Protein AF-A0A3C0B8W2-F1 (afdb_monomer)

Radius of gyration: 13.39 Å; Cα contacts (8 Å, |Δi|>4): 25; chains: 1; bounding box: 24×29×34 Å

Mean predicted aligned error: 3.13 Å

pLDDT: mean 95.97, std 6.42, range [56.34, 98.5]

Solvent-accessible surface area (backbone atoms only — not comparable to full-atom values): 3210 Å² total; per-residue (Å²): 132,85,62,62,67,64,57,51,65,39,28,66,70,63,76,39,64,57,95,89,35,79,50,79,85,86,56,56,86,84,51,72,86,66,40,52,72,60,52,51,52,55,50,47,58,71,66,75,105

Secondary structure (DSSP, 8-state):
---HHHHHHT-GGGG-EETTEE-----TTT--PPPHHHHHHHHHHHH--

Structure (mmCIF, N/CA/C/O backbone):
data_AF-A0A3C0B8W2-F1
#
_entry.id   AF-A0A3C0B8W2-F1
#
loop_
_atom_site.group_PDB
_atom_site.id
_atom_site.type_symbol
_atom_site.label_atom_id
_atom_site.label_alt_id
_atom_site.label_comp_id
_atom_site.label_asym_id
_atom_site.label_entity_id
_atom_site.label_seq_id
_atom_site.pdbx_PDB_ins_code
_atom_site.Cartn_x
_atom_site.Cartn_y
_atom_site.Cartn_z
_atom_site.occupancy
_atom_site.B_iso_or_equiv
_atom_site.auth_seq_id
_atom_site.auth_comp_id
_atom_site.auth_asym_id
_atom_site.auth_atom_id
_atom_site.pdbx_PDB_model_num
ATOM 1 N N . MET A 1 1 ? -13.389 -17.707 -9.568 1.00 80.94 1 MET A N 1
ATOM 2 C CA . MET A 1 1 ? -12.015 -17.176 -9.703 1.00 80.94 1 MET A CA 1
ATOM 3 C C . MET A 1 1 ? -12.054 -15.719 -9.279 1.00 80.94 1 MET A C 1
ATOM 5 O O . MET A 1 1 ? -13.070 -15.089 -9.541 1.00 80.94 1 MET A O 1
ATOM 9 N N . ALA A 1 2 ? -11.049 -15.220 -8.563 1.00 89.06 2 ALA A N 1
AT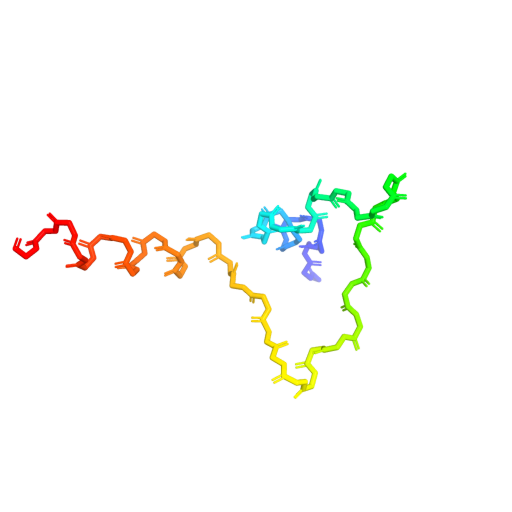OM 10 C CA . ALA A 1 2 ? -11.048 -13.827 -8.117 1.00 89.06 2 ALA A CA 1
ATOM 11 C C . ALA A 1 2 ? -10.772 -12.876 -9.294 1.00 89.06 2 ALA A C 1
ATOM 13 O O . ALA A 1 2 ? -9.954 -13.200 -10.156 1.00 89.06 2 ALA A O 1
ATOM 14 N N . ASP A 1 3 ? -11.450 -11.728 -9.318 1.00 97.06 3 ASP A N 1
ATOM 15 C CA . ASP A 1 3 ? -11.189 -10.653 -10.278 1.00 97.06 3 ASP A CA 1
ATOM 16 C C . ASP A 1 3 ? -9.954 -9.860 -9.830 1.00 97.06 3 ASP A C 1
ATOM 18 O O . ASP A 1 3 ? -9.980 -9.128 -8.839 1.00 97.06 3 ASP A O 1
ATOM 22 N N . ILE A 1 4 ? -8.844 -10.053 -10.542 1.00 97.12 4 ILE A N 1
ATOM 23 C CA . ILE A 1 4 ? -7.558 -9.441 -10.202 1.00 97.12 4 ILE A CA 1
ATOM 24 C C . ILE A 1 4 ? -7.568 -7.932 -10.446 1.00 97.12 4 ILE A C 1
ATOM 26 O O . ILE A 1 4 ? -6.939 -7.202 -9.680 1.00 97.12 4 ILE A O 1
ATOM 30 N N . GLU A 1 5 ? -8.283 -7.450 -11.460 1.00 97.25 5 GLU A N 1
ATOM 31 C CA . GLU A 1 5 ? -8.335 -6.017 -11.754 1.00 97.25 5 GLU A CA 1
ATOM 32 C C . GLU A 1 5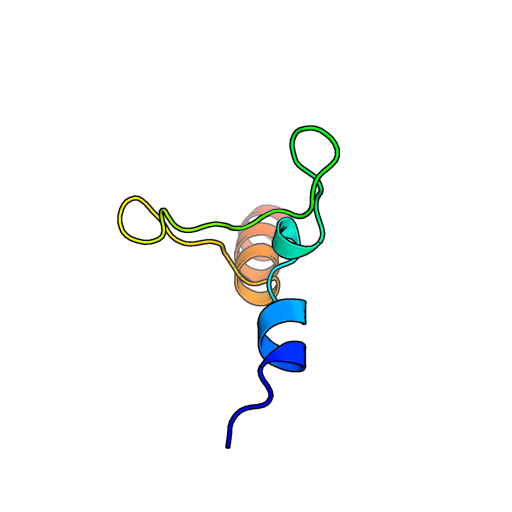 ? -9.134 -5.279 -10.682 1.00 97.25 5 GLU A C 1
ATOM 34 O O . GLU A 1 5 ? -8.691 -4.233 -10.201 1.00 97.25 5 GLU A O 1
ATOM 39 N N . ALA A 1 6 ? -10.237 -5.876 -10.216 1.00 97.06 6 ALA A N 1
ATOM 40 C CA . ALA A 1 6 ? -10.980 -5.364 -9.068 1.00 97.06 6 ALA A CA 1
ATOM 41 C C . ALA A 1 6 ? -10.099 -5.295 -7.807 1.00 97.06 6 ALA A C 1
ATOM 43 O O . ALA A 1 6 ? -10.028 -4.252 -7.164 1.00 97.06 6 ALA A O 1
ATOM 44 N N . ILE A 1 7 ? -9.344 -6.358 -7.502 1.00 97.50 7 ILE A N 1
ATOM 45 C CA . ILE A 1 7 ? -8.443 -6.377 -6.337 1.00 97.50 7 ILE A CA 1
ATOM 46 C C . ILE A 1 7 ? -7.341 -5.320 -6.464 1.00 97.50 7 ILE A C 1
ATOM 48 O O . ILE A 1 7 ? -7.039 -4.624 -5.501 1.00 97.50 7 ILE A O 1
ATOM 52 N N . ARG A 1 8 ? -6.712 -5.172 -7.637 1.00 97.19 8 ARG A N 1
ATOM 53 C CA . ARG A 1 8 ? -5.658 -4.163 -7.853 1.00 97.19 8 ARG A CA 1
ATOM 54 C C . ARG A 1 8 ? -6.198 -2.743 -7.720 1.00 97.19 8 ARG A C 1
ATOM 56 O O . ARG A 1 8 ? -5.470 -1.867 -7.247 1.00 97.19 8 ARG A O 1
ATOM 63 N N . ALA A 1 9 ? -7.450 -2.515 -8.116 1.00 97.56 9 ALA A N 1
ATOM 64 C CA . ALA A 1 9 ? -8.100 -1.217 -8.011 1.00 97.56 9 ALA A CA 1
ATOM 65 C C . AL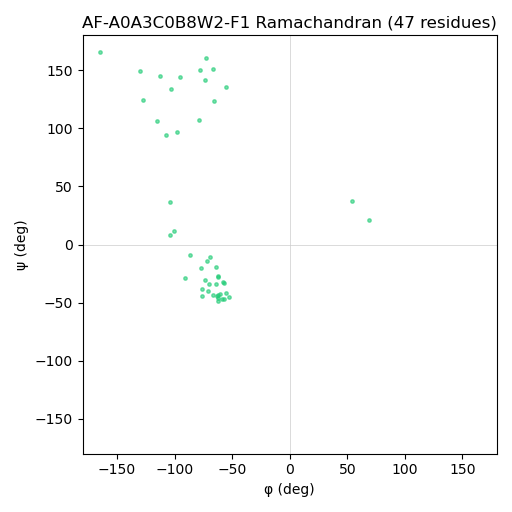A A 1 9 ? -8.236 -0.736 -6.559 1.00 97.56 9 ALA A C 1
ATOM 67 O O . ALA A 1 9 ? -8.201 0.481 -6.352 1.00 97.56 9 ALA A O 1
ATOM 68 N N . ASP A 1 10 ? -8.296 -1.657 -5.590 1.00 98.31 10 ASP A N 1
ATOM 69 C CA . ASP A 1 10 ? -8.363 -1.354 -4.157 1.00 98.31 10 ASP A CA 1
ATOM 70 C C . ASP A 1 10 ? -7.051 -0.810 -3.580 1.00 98.31 10 ASP A C 1
ATOM 72 O O . ASP A 1 10 ? -7.072 -0.277 -2.476 1.00 98.31 10 ASP A O 1
ATOM 76 N N . PHE A 1 11 ? -5.916 -0.915 -4.285 1.00 98.38 11 PHE A N 1
ATOM 77 C CA . PHE A 1 11 ? -4.607 -0.424 -3.832 1.00 98.38 11 PHE A CA 1
ATOM 78 C C . PHE A 1 11 ? -4.206 0.833 -4.622 1.00 98.38 11 PHE A C 1
ATOM 80 O O . PHE A 1 11 ? -3.574 0.723 -5.680 1.00 98.38 11 PHE A O 1
ATOM 87 N N . PRO A 1 12 ? -4.494 2.051 -4.119 1.00 97.62 12 PRO A N 1
ATOM 88 C CA . PRO A 1 12 ? -4.322 3.290 -4.883 1.00 97.62 12 PRO A CA 1
ATOM 89 C C . PRO A 1 12 ? -2.896 3.514 -5.391 1.00 97.62 12 PRO A C 1
ATOM 91 O O . PRO A 1 12 ? -2.691 4.062 -6.473 1.00 97.62 12 PRO A O 1
ATOM 94 N N . ILE A 1 13 ? -1.896 3.063 -4.626 1.00 97.50 13 ILE A N 1
ATOM 95 C CA . ILE A 1 13 ? -0.482 3.234 -4.968 1.00 97.50 13 ILE A CA 1
ATOM 96 C C . ILE A 1 13 ? -0.095 2.534 -6.277 1.00 97.50 13 ILE A C 1
ATOM 98 O O . ILE A 1 13 ? 0.801 3.009 -6.967 1.00 97.50 13 ILE A O 1
ATOM 102 N N . LEU A 1 14 ? -0.787 1.456 -6.667 1.00 97.69 14 LEU A N 1
ATOM 103 C CA . LEU A 1 14 ? -0.483 0.717 -7.897 1.00 97.69 14 LEU A CA 1
ATOM 104 C C . LEU A 1 14 ? -0.813 1.509 -9.172 1.00 97.69 14 LEU A C 1
ATOM 106 O O . LEU A 1 14 ? -0.397 1.106 -10.254 1.00 97.69 14 LEU A O 1
ATOM 110 N N . ARG A 1 15 ? -1.524 2.639 -9.053 1.00 96.06 15 ARG A N 1
ATOM 111 C CA . ARG A 1 15 ? -1.793 3.572 -10.158 1.00 96.06 15 ARG A CA 1
ATOM 112 C C . ARG A 1 15 ? -0.681 4.607 -10.353 1.00 96.06 15 ARG A C 1
ATOM 114 O O . ARG A 1 15 ? -0.734 5.369 -11.312 1.00 96.06 15 ARG A O 1
ATOM 121 N N . ARG A 1 16 ? 0.294 4.692 -9.437 1.00 95.94 16 ARG A N 1
ATOM 122 C CA . ARG A 1 16 ? 1.393 5.660 -9.538 1.00 95.94 16 ARG A CA 1
ATOM 123 C C . ARG A 1 16 ? 2.453 5.217 -10.535 1.00 95.94 16 ARG A C 1
ATOM 125 O O . ARG A 1 16 ? 2.762 4.034 -10.674 1.00 95.94 16 ARG A O 1
ATOM 132 N N . GLU A 1 17 ? 3.087 6.220 -11.124 1.00 97.69 17 GLU A N 1
ATOM 133 C CA . GLU A 1 17 ? 4.348 6.061 -11.827 1.00 97.69 17 GLU A CA 1
ATOM 134 C C . GLU A 1 17 ? 5.527 6.394 -10.913 1.00 97.69 17 GLU A C 1
ATOM 136 O O . GLU A 1 17 ? 5.466 7.302 -10.081 1.00 97.69 17 GLU A O 1
ATOM 141 N N . VAL A 1 18 ? 6.621 5.659 -11.091 1.00 96.31 1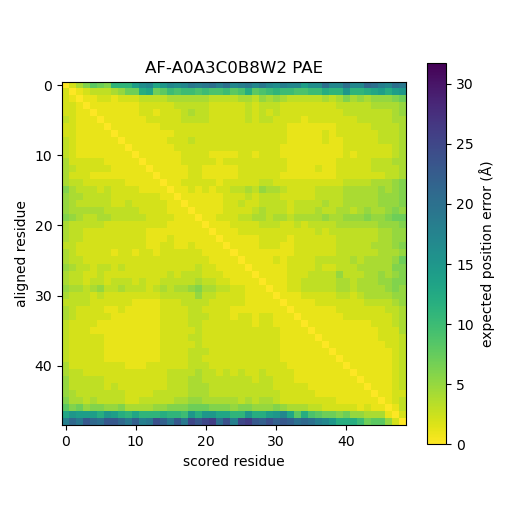8 VAL A N 1
ATOM 142 C CA . VAL A 1 18 ? 7.904 5.882 -10.428 1.00 96.31 18 VAL A CA 1
ATOM 143 C C . VAL A 1 18 ? 8.967 5.950 -11.519 1.00 96.31 18 VAL A C 1
ATOM 145 O O . VAL A 1 18 ? 9.064 5.054 -12.355 1.00 96.31 18 VAL A O 1
ATOM 148 N N . TYR A 1 19 ? 9.723 7.051 -11.559 1.00 96.94 19 TYR A N 1
ATOM 149 C CA . TYR A 1 19 ? 10.665 7.352 -12.649 1.00 96.94 19 TYR A CA 1
ATOM 150 C C . TYR A 1 19 ? 10.020 7.311 -14.052 1.00 96.94 19 TYR A C 1
ATOM 152 O O . TYR A 1 19 ? 10.632 6.837 -15.008 1.00 96.94 19 TYR A O 1
ATOM 160 N N . GLY A 1 20 ? 8.768 7.778 -14.166 1.00 97.44 20 GLY A N 1
ATOM 161 C CA . GLY A 1 20 ? 8.011 7.807 -15.426 1.00 97.44 20 GLY A CA 1
ATOM 162 C C . GLY A 1 20 ? 7.603 6.427 -15.955 1.00 97.44 20 GLY A C 1
ATOM 163 O O . GLY A 1 20 ? 7.397 6.267 -17.155 1.00 97.44 20 GLY A O 1
ATOM 164 N N . LYS A 1 21 ? 7.561 5.404 -15.091 1.00 97.81 21 LYS A N 1
ATOM 165 C CA . LYS A 1 21 ? 7.138 4.040 -15.437 1.00 97.81 21 LYS A CA 1
ATOM 166 C C . LYS A 1 21 ? 6.092 3.530 -14.445 1.00 97.81 21 LYS A C 1
ATOM 168 O O . LYS A 1 21 ? 6.172 3.894 -13.270 1.00 97.81 21 LYS A O 1
ATOM 173 N N . PRO A 1 22 ? 5.160 2.655 -14.864 1.00 97.62 22 PRO A N 1
ATOM 174 C CA . PRO A 1 22 ? 4.200 2.039 -13.953 1.00 97.62 22 PRO A CA 1
ATOM 175 C C . PRO A 1 22 ? 4.892 1.313 -12.797 1.00 97.62 22 PRO A C 1
ATOM 177 O O . PRO A 1 22 ? 5.864 0.581 -13.003 1.00 97.62 22 PRO A O 1
ATOM 180 N N . LEU A 1 23 ? 4.383 1.499 -11.580 1.00 97.00 23 LEU A N 1
ATOM 181 C CA . LEU A 1 23 ? 4.920 0.833 -10.400 1.00 97.00 23 LEU A CA 1
ATOM 182 C C . LEU A 1 23 ? 4.703 -0.689 -10.466 1.00 97.00 23 LEU A C 1
ATOM 184 O O . LEU A 1 23 ? 3.572 -1.176 -10.494 1.00 97.00 23 LEU A O 1
ATOM 188 N N . VAL A 1 24 ? 5.800 -1.442 -10.374 1.00 97.19 24 VAL A N 1
ATOM 189 C CA . VAL A 1 24 ? 5.801 -2.885 -10.102 1.00 97.19 24 VAL A CA 1
ATOM 190 C C . VAL A 1 24 ? 6.471 -3.106 -8.749 1.00 97.19 24 VAL A C 1
ATOM 192 O O . VAL A 1 24 ? 7.680 -2.942 -8.610 1.00 97.19 24 VAL A O 1
ATOM 195 N N . TYR A 1 25 ? 5.677 -3.431 -7.730 1.00 97.06 25 TYR A N 1
ATOM 196 C 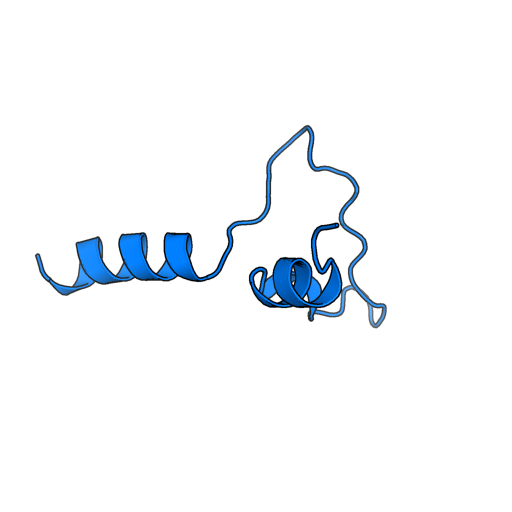CA . TYR A 1 25 ? 6.150 -3.558 -6.351 1.00 97.06 25 TYR A CA 1
ATOM 197 C C . TYR A 1 25 ? 6.420 -5.029 -5.992 1.00 97.06 25 TYR A C 1
ATOM 199 O O . TYR A 1 25 ? 5.500 -5.768 -5.640 1.00 97.06 25 TYR A O 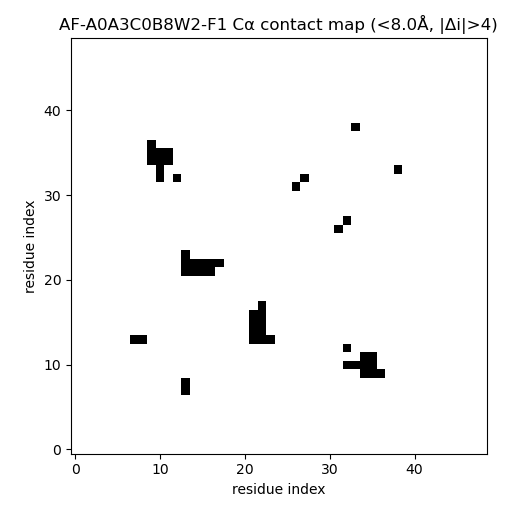1
ATOM 207 N N . PHE A 1 26 ? 7.681 -5.459 -6.100 1.00 97.50 26 PHE A N 1
ATOM 208 C CA . PHE A 1 26 ? 8.128 -6.834 -5.805 1.00 97.50 26 PHE A CA 1
ATOM 209 C C . PHE A 1 26 ? 8.792 -7.007 -4.433 1.00 97.50 26 PHE A C 1
ATOM 211 O O . PHE A 1 26 ? 9.323 -8.072 -4.139 1.00 97.50 26 PHE A O 1
ATOM 218 N N . ASP A 1 27 ? 8.686 -6.007 -3.561 1.00 96.75 27 ASP A N 1
ATOM 219 C CA . ASP A 1 27 ? 9.270 -6.032 -2.216 1.00 96.75 27 ASP A CA 1
ATOM 220 C C . ASP A 1 27 ? 8.219 -6.282 -1.115 1.00 96.75 27 ASP A C 1
ATOM 222 O O . ASP A 1 27 ? 8.268 -5.729 -0.019 1.00 96.75 27 ASP A O 1
ATOM 226 N N . ASN A 1 28 ? 7.225 -7.130 -1.410 1.00 96.75 28 ASN A N 1
ATOM 227 C CA . ASN A 1 28 ? 6.131 -7.423 -0.471 1.00 96.75 28 ASN A CA 1
ATOM 228 C C . ASN A 1 28 ? 6.603 -8.118 0.819 1.00 96.75 28 ASN A C 1
ATOM 230 O O . ASN A 1 28 ? 5.880 -8.119 1.814 1.00 96.75 28 ASN A O 1
ATOM 234 N N . ALA A 1 29 ?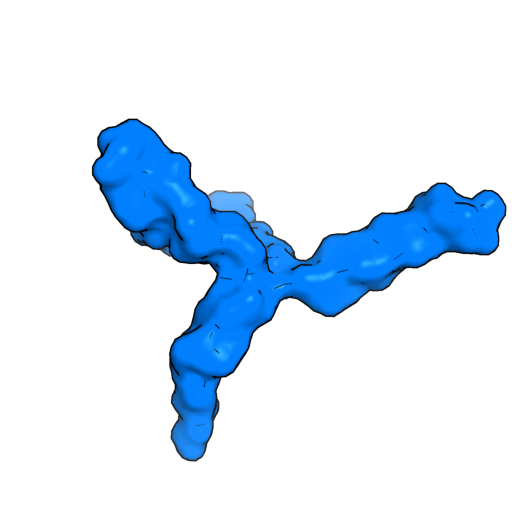 7.794 -8.727 0.795 1.00 97.50 29 ALA A N 1
ATOM 235 C CA . ALA A 1 29 ? 8.392 -9.386 1.951 1.00 97.50 29 ALA A CA 1
ATOM 236 C C . ALA A 1 29 ? 8.915 -8.384 2.992 1.00 97.50 29 ALA A C 1
ATOM 238 O O . ALA A 1 29 ? 8.886 -8.689 4.182 1.00 97.50 29 ALA A O 1
ATOM 239 N N . ALA A 1 30 ? 9.360 -7.196 2.566 1.00 97.69 30 ALA A N 1
ATOM 240 C CA . ALA A 1 30 ? 9.751 -6.135 3.486 1.00 97.69 30 ALA A CA 1
ATOM 241 C C . ALA A 1 30 ? 8.520 -5.447 4.099 1.00 97.69 30 ALA A C 1
ATOM 243 O O . ALA A 1 30 ? 8.473 -5.209 5.304 1.00 97.69 30 ALA A O 1
ATOM 244 N N . THR A 1 31 ? 7.507 -5.135 3.284 1.00 96.38 31 THR A N 1
ATOM 245 C CA . THR A 1 31 ? 6.202 -4.633 3.742 1.00 96.38 31 THR A CA 1
ATOM 246 C C . THR A 1 31 ? 5.153 -4.730 2.637 1.00 96.38 31 THR A C 1
ATOM 248 O O . THR A 1 31 ? 5.473 -4.899 1.468 1.00 96.38 31 THR A O 1
ATOM 251 N N . THR A 1 32 ? 3.878 -4.583 2.990 1.00 98.06 32 THR A N 1
ATOM 252 C CA . THR A 1 32 ? 2.757 -4.676 2.048 1.00 98.06 32 THR A CA 1
ATOM 253 C C . THR A 1 32 ? 2.045 -3.345 1.861 1.00 98.06 32 THR A C 1
ATOM 255 O O . THR A 1 32 ? 1.863 -2.577 2.813 1.00 98.06 32 THR A O 1
ATOM 258 N N . GLN A 1 33 ? 1.570 -3.109 0.637 1.00 98.12 33 GLN A N 1
ATOM 259 C CA . GLN A 1 33 ? 0.692 -1.981 0.329 1.00 98.12 33 GLN A CA 1
ATOM 260 C C . GLN A 1 33 ? -0.665 -2.149 1.016 1.00 98.12 33 GLN A C 1
ATOM 262 O O . GLN A 1 33 ? -1.101 -3.268 1.288 1.00 98.12 33 GLN A O 1
ATOM 267 N N . LYS A 1 34 ? -1.321 -1.033 1.338 1.00 98.12 34 LYS A N 1
ATOM 268 C CA . LYS A 1 34 ? -2.602 -1.036 2.053 1.00 98.12 34 LYS A CA 1
ATOM 269 C C . LYS A 1 34 ? -3.746 -0.757 1.075 1.00 98.12 34 LYS A C 1
ATOM 271 O O . LYS A 1 34 ? -3.606 0.164 0.266 1.00 98.12 34 LYS A O 1
ATOM 276 N N . PRO A 1 35 ? -4.843 -1.532 1.123 1.00 98.50 35 PRO A N 1
ATO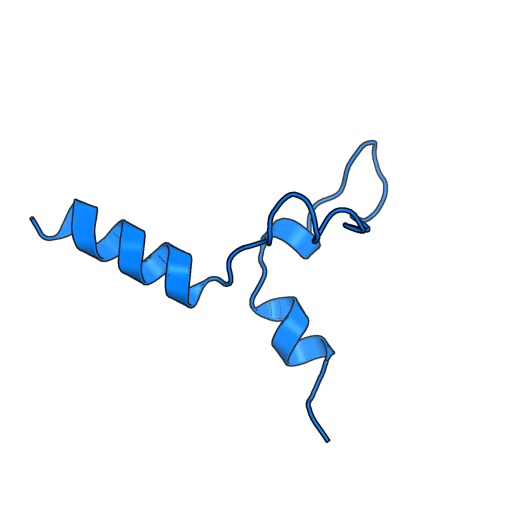M 277 C CA . PRO A 1 35 ? -6.025 -1.225 0.336 1.00 98.50 35 PRO A CA 1
ATOM 278 C C . PRO A 1 35 ? -6.758 -0.009 0.921 1.00 98.50 35 PRO A C 1
ATOM 280 O O . PRO A 1 35 ? -6.592 0.315 2.101 1.00 98.50 35 PRO A O 1
ATOM 283 N N . GLN A 1 36 ? -7.601 0.633 0.114 1.00 98.38 36 GLN A N 1
ATOM 284 C CA . GLN A 1 36 ? -8.306 1.864 0.477 1.00 98.38 36 GLN A CA 1
ATOM 285 C C . GLN A 1 36 ? -9.128 1.710 1.763 1.00 98.38 36 GLN A C 1
ATOM 287 O O . GLN A 1 36 ? -9.026 2.550 2.646 1.00 98.38 36 GLN A O 1
ATOM 292 N N . VAL A 1 37 ? -9.827 0.585 1.942 1.00 98.31 37 VAL A N 1
ATOM 293 C CA . VAL A 1 37 ? -10.642 0.322 3.143 1.00 98.31 37 VAL A CA 1
ATOM 294 C C . VAL A 1 37 ? -9.849 0.368 4.458 1.00 98.31 37 VAL A C 1
ATOM 296 O O . VAL A 1 37 ? -10.380 0.771 5.488 1.00 98.31 37 VAL A O 1
ATOM 299 N N . VAL A 1 38 ? -8.567 -0.017 4.441 1.00 98.38 38 VAL A N 1
ATOM 300 C CA . VAL A 1 38 ? -7.693 0.050 5.628 1.00 98.38 38 VAL A CA 1
ATOM 301 C C . VAL A 1 38 ? -7.246 1.487 5.883 1.00 98.38 38 VAL A C 1
ATOM 303 O O . VAL A 1 38 ? -7.172 1.912 7.035 1.00 98.38 38 VAL A O 1
ATOM 306 N N . ILE A 1 39 ? -6.959 2.233 4.814 1.00 98.25 39 ILE A N 1
ATOM 307 C CA . ILE A 1 39 ? -6.618 3.656 4.892 1.00 98.25 39 ILE A CA 1
ATOM 308 C C . ILE A 1 39 ? -7.806 4.427 5.474 1.00 98.25 39 ILE A C 1
ATOM 310 O O . ILE A 1 39 ? -7.631 5.152 6.447 1.00 98.25 39 ILE A O 1
ATOM 314 N N . ASP A 1 40 ? -9.008 4.200 4.946 1.00 98.31 40 ASP A N 1
ATOM 315 C CA . ASP A 1 40 ? -10.236 4.866 5.382 1.00 98.31 40 ASP A CA 1
ATOM 316 C C . ASP A 1 40 ? -10.541 4.593 6.855 1.00 98.31 40 ASP A C 1
ATOM 318 O O . ASP A 1 40 ? -10.873 5.516 7.593 1.00 98.31 40 ASP A O 1
ATOM 322 N N . ALA A 1 41 ? -10.377 3.348 7.315 1.00 98.19 41 ALA A N 1
ATOM 323 C CA . ALA A 1 41 ? -10.576 2.998 8.719 1.00 98.19 41 ALA A CA 1
ATOM 324 C C . ALA A 1 41 ? -9.594 3.735 9.647 1.00 98.19 41 ALA A C 1
ATOM 326 O O . ALA A 1 41 ? -9.994 4.253 10.691 1.00 98.19 41 ALA A O 1
ATOM 327 N N . LEU A 1 42 ? -8.316 3.816 9.257 1.00 97.94 42 LEU A N 1
ATOM 328 C CA . LEU A 1 42 ? -7.295 4.538 10.018 1.00 97.94 42 LEU A CA 1
ATOM 329 C C . LEU A 1 42 ? -7.573 6.046 10.033 1.00 97.94 42 LEU A C 1
ATOM 331 O O . LEU A 1 42 ? -7.472 6.690 11.074 1.00 97.94 42 LEU A O 1
ATOM 335 N N . THR A 1 43 ? -7.939 6.609 8.884 1.00 97.94 43 THR A N 1
ATOM 336 C CA . THR A 1 43 ? -8.307 8.020 8.760 1.00 97.94 43 THR A CA 1
ATOM 337 C C . THR A 1 43 ? -9.541 8.341 9.598 1.00 97.94 43 THR A C 1
ATOM 339 O O . THR A 1 43 ? -9.506 9.305 10.359 1.00 97.94 43 THR A O 1
ATOM 342 N N . GLY A 1 44 ? -10.585 7.513 9.528 1.00 98.12 44 GLY A N 1
ATOM 343 C CA . GLY A 1 44 ? -11.795 7.660 10.332 1.00 98.12 44 GLY A CA 1
ATOM 344 C C . GLY A 1 44 ? -11.486 7.662 11.827 1.00 98.12 44 GLY A C 1
ATOM 345 O O . GLY A 1 44 ? -11.899 8.582 12.524 1.00 98.12 44 GLY A O 1
ATOM 346 N N . TYR A 1 45 ? -10.667 6.714 12.297 1.00 97.56 45 TYR A N 1
ATOM 347 C CA . TYR A 1 45 ? -10.216 6.663 13.692 1.00 97.56 45 TYR A CA 1
ATOM 348 C C . TYR A 1 45 ? -9.601 7.987 14.170 1.00 97.56 45 TYR A C 1
ATOM 350 O O . TYR A 1 45 ? -9.940 8.457 15.251 1.00 97.56 45 TYR A O 1
ATOM 358 N N . TYR A 1 46 ? -8.736 8.615 13.368 1.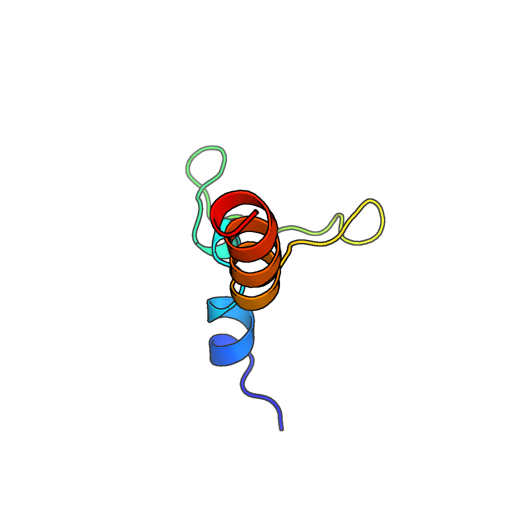00 97.31 46 TYR A N 1
ATOM 359 C CA . TYR A 1 46 ? -8.110 9.891 13.735 1.00 97.31 46 TYR A CA 1
ATOM 360 C C . TYR A 1 46 ? -9.021 11.115 13.571 1.00 97.31 46 TYR A C 1
ATOM 362 O O . TYR A 1 46 ? -8.730 12.158 14.148 1.00 97.31 46 TYR A O 1
ATOM 370 N N . GLN A 1 47 ? -10.083 11.023 12.770 1.00 95.81 47 GLN A N 1
ATOM 371 C CA . GLN A 1 47 ? -10.997 12.137 12.493 1.00 95.81 47 GLN A CA 1
ATOM 372 C C . GLN A 1 47 ? -12.189 12.207 13.451 1.00 95.81 47 GLN A C 1
ATOM 374 O O . GLN A 1 47 ? -12.728 13.291 13.650 1.00 95.81 47 GLN A O 1
ATOM 379 N N . THR A 1 48 ? -12.637 11.071 13.993 1.00 89.00 48 THR A N 1
ATOM 380 C CA . THR A 1 48 ? -13.827 10.989 14.860 1.00 89.00 48 THR A CA 1
ATOM 381 C C . THR A 1 48 ? -13.503 10.829 16.346 1.00 89.00 48 THR A C 1
ATOM 383 O O . THR A 1 48 ? -14.415 10.563 17.129 1.00 89.00 48 THR A O 1
ATOM 386 N N . MET A 1 49 ? -12.228 10.941 16.731 1.00 56.34 49 MET A N 1
ATOM 387 C CA . MET A 1 49 ? -11.829 11.160 18.126 1.00 56.34 49 MET A CA 1
ATOM 388 C C . MET A 1 49 ? -12.068 12.601 18.561 1.00 56.34 49 MET A C 1
ATOM 390 O O . MET A 1 49 ? -11.864 13.510 17.726 1.00 56.34 49 MET A O 1
#

Nearest PDB structures (foldseek):
  6wci-assembly1_A  TM=9.484E-01  e=3.640E-03  Stenotrophomonas maltophilia K279a
  7xen-assembly1_A-2  TM=9.795E-01  e=6.582E-03  Bacillus subtilis subsp. subtilis str. 168
  1kmk-assembly1_A-2  TM=9.658E-01  e=9.530E-03  Escherichia coli
  6mre-assembly1_A-2  TM=9.765E-01  e=1.600E-02  Escherichia coli K-12

Foldseek 3Di:
DDDVVVVCVQQVQQCDDDPNHGDDDPVCVVHDGDGPVVVVVVVCVVPVD

Sequence (49 aa):
MADIEAIRADFPILRREVYGKPLVYFDNAATTQKPQVVIDALTGYYQTM